Protein AF-A0AAE0QHT8-F1 (afdb_monomer)

Mean predicted aligned error: 4.21 Å

Structure (mmCIF, N/CA/C/O backbone):
data_AF-A0AAE0QHT8-F1
#
_entry.id   AF-A0AAE0QHT8-F1
#
loop_
_atom_site.group_PDB
_atom_site.id
_atom_site.type_symbol
_atom_site.label_atom_id
_atom_site.label_alt_id
_atom_site.label_comp_id
_atom_site.label_asym_id
_atom_site.label_entity_id
_atom_site.label_seq_id
_atom_site.pdbx_PDB_ins_code
_atom_site.Cartn_x
_atom_site.Cartn_y
_atom_site.Cartn_z
_atom_site.occupancy
_atom_site.B_iso_or_equiv
_atom_site.auth_seq_id
_atom_site.auth_comp_id
_atom_site.auth_asym_id
_atom_site.auth_atom_id
_atom_site.pdbx_PDB_model_num
ATOM 1 N N . MET A 1 1 ? -22.885 -5.682 27.893 1.00 54.25 1 MET A N 1
ATOM 2 C CA . MET A 1 1 ? -23.119 -6.340 26.590 1.00 54.25 1 MET A CA 1
ATOM 3 C C . MET A 1 1 ? -22.017 -5.865 25.662 1.00 54.25 1 MET A C 1
ATOM 5 O O . MET A 1 1 ? -21.843 -4.652 25.611 1.00 54.25 1 MET A O 1
ATOM 9 N N . PRO A 1 2 ? -21.216 -6.731 25.018 1.00 74.38 2 PRO A N 1
ATOM 10 C CA . PRO A 1 2 ? -20.314 -6.231 23.988 1.00 74.38 2 PRO A CA 1
ATOM 11 C C . PRO A 1 2 ? -21.176 -5.612 22.877 1.00 74.38 2 PRO A C 1
ATOM 13 O O . PRO A 1 2 ? -22.167 -6.211 22.461 1.00 74.38 2 PRO A O 1
ATOM 16 N N . GLY A 1 3 ? -20.866 -4.371 22.499 1.00 79.88 3 GLY A N 1
ATOM 17 C CA . GLY A 1 3 ? -21.584 -3.651 21.448 1.00 79.88 3 GLY A CA 1
ATOM 18 C C . GLY A 1 3 ? -21.418 -4.340 20.094 1.00 79.88 3 GLY A C 1
ATOM 19 O O . GLY A 1 3 ? -20.415 -5.011 19.851 1.00 79.88 3 GLY A O 1
ATOM 20 N N . GLN A 1 4 ? -22.411 -4.185 19.220 1.00 80.94 4 GLN A N 1
ATOM 21 C CA . GLN A 1 4 ? -22.346 -4.678 17.847 1.00 80.94 4 GLN A CA 1
ATOM 22 C C . GLN A 1 4 ? -21.173 -4.015 17.111 1.00 80.94 4 GLN A C 1
ATOM 24 O O . GLN A 1 4 ? -21.021 -2.795 17.139 1.00 80.94 4 GLN A O 1
ATOM 29 N N . VAL A 1 5 ? -20.323 -4.828 16.486 1.00 84.62 5 VAL A N 1
ATOM 30 C CA . VAL A 1 5 ? -19.143 -4.365 15.748 1.00 84.62 5 VAL A CA 1
ATOM 31 C C . VAL A 1 5 ? -19.570 -4.000 14.327 1.00 84.62 5 VAL A C 1
ATOM 33 O O . VAL A 1 5 ? -20.111 -4.847 13.624 1.00 84.62 5 VAL A O 1
ATOM 36 N N . ASP A 1 6 ? -19.325 -2.756 13.915 1.00 84.44 6 ASP A N 1
ATOM 37 C CA . ASP A 1 6 ? -19.655 -2.268 12.570 1.00 84.44 6 ASP A CA 1
ATOM 38 C C . ASP A 1 6 ? -18.604 -2.718 11.542 1.00 84.44 6 ASP A C 1
ATOM 40 O O . ASP A 1 6 ? -17.478 -2.217 11.530 1.00 84.44 6 ASP A O 1
ATOM 44 N N . ILE A 1 7 ? -18.928 -3.732 10.741 1.00 89.81 7 ILE A N 1
ATOM 45 C CA . ILE A 1 7 ? -18.007 -4.372 9.792 1.00 89.81 7 ILE A CA 1
ATOM 46 C C . ILE A 1 7 ? -18.410 -3.948 8.372 1.00 89.81 7 ILE A C 1
ATOM 48 O O . ILE A 1 7 ? -19.598 -4.013 8.054 1.00 89.81 7 ILE A O 1
ATOM 52 N N . PRO A 1 8 ? -17.452 -3.557 7.509 1.00 89.81 8 PRO A N 1
ATOM 53 C CA . PRO A 1 8 ? -17.741 -3.208 6.119 1.00 89.81 8 PRO A CA 1
ATOM 54 C C . PRO A 1 8 ? -18.391 -4.366 5.353 1.00 89.81 8 PRO A C 1
ATOM 56 O O . PRO A 1 8 ? -18.203 -5.541 5.683 1.00 89.81 8 PRO A O 1
ATOM 59 N N . THR A 1 9 ? -19.144 -4.039 4.302 1.00 92.19 9 THR A N 1
ATOM 60 C CA . THR A 1 9 ? -19.808 -5.052 3.474 1.00 92.19 9 THR A CA 1
ATOM 61 C C . THR A 1 9 ? -18.808 -5.750 2.551 1.00 92.19 9 THR A C 1
ATOM 63 O O . THR A 1 9 ? -17.756 -5.203 2.231 1.00 92.19 9 THR A O 1
ATOM 66 N N . LEU A 1 10 ? -19.134 -6.956 2.068 1.00 90.44 10 LEU A N 1
ATOM 67 C CA . LEU A 1 10 ? -18.263 -7.693 1.136 1.00 90.44 10 LEU A CA 1
ATOM 68 C C . LEU A 1 10 ? -17.971 -6.903 -0.148 1.00 90.44 10 LEU A C 1
ATOM 70 O O . LEU A 1 10 ? -16.864 -6.972 -0.677 1.00 90.44 10 LEU A O 1
ATOM 74 N N . SER A 1 11 ? -18.939 -6.116 -0.617 1.00 89.12 11 SER A N 1
ATOM 75 C CA . SER A 1 11 ? -18.772 -5.243 -1.778 1.00 89.12 11 SER A CA 1
ATOM 76 C C . SER A 1 11 ? -17.709 -4.168 -1.540 1.00 89.12 11 SER A C 1
ATOM 78 O O . SER A 1 11 ? -16.953 -3.854 -2.453 1.00 89.12 11 SER A O 1
ATOM 80 N N . ASP A 1 12 ? -17.590 -3.659 -0.310 1.00 87.12 12 ASP A N 1
ATOM 81 C CA . ASP A 1 12 ? -16.578 -2.660 0.056 1.00 87.12 12 ASP A CA 1
ATOM 82 C C . ASP A 1 12 ? -15.159 -3.239 0.113 1.00 87.12 12 ASP A C 1
ATOM 84 O O . ASP A 1 12 ? -14.193 -2.478 0.125 1.00 87.12 12 ASP A O 1
ATOM 88 N N . LEU A 1 13 ? -15.012 -4.563 0.169 1.00 91.19 13 LEU A N 1
ATOM 89 C CA . LEU A 1 13 ? -13.723 -5.264 0.195 1.00 91.19 13 LEU A CA 1
ATOM 90 C C . LEU A 1 13 ? -13.303 -5.783 -1.186 1.00 91.19 13 LEU A C 1
ATOM 92 O O . LEU A 1 13 ? -12.147 -6.154 -1.366 1.00 91.19 13 LEU A O 1
ATOM 96 N N . SER A 1 14 ? -14.221 -5.802 -2.154 1.00 92.62 14 SER A N 1
ATOM 97 C CA . SER A 1 14 ? -13.955 -6.278 -3.509 1.00 92.62 14 SER A CA 1
ATOM 98 C C . SER A 1 14 ? -13.013 -5.323 -4.242 1.00 92.62 14 SER A C 1
ATOM 100 O O . SER A 1 14 ? -13.406 -4.225 -4.637 1.00 92.62 14 SER A O 1
ATOM 102 N N . VAL A 1 15 ? -11.774 -5.758 -4.457 1.00 93.81 15 VAL A N 1
ATOM 103 C CA . VAL A 1 15 ? -10.751 -5.057 -5.243 1.00 93.81 15 VAL A CA 1
ATOM 104 C C . VAL A 1 15 ? -10.005 -6.059 -6.121 1.00 93.81 15 VAL A C 1
ATOM 106 O O . VAL A 1 15 ? -9.969 -7.249 -5.818 1.00 93.81 15 VAL A O 1
ATOM 109 N N . GLU A 1 16 ? -9.417 -5.591 -7.218 1.00 94.19 16 GLU A N 1
ATOM 110 C CA . GLU A 1 16 ? -8.543 -6.420 -8.052 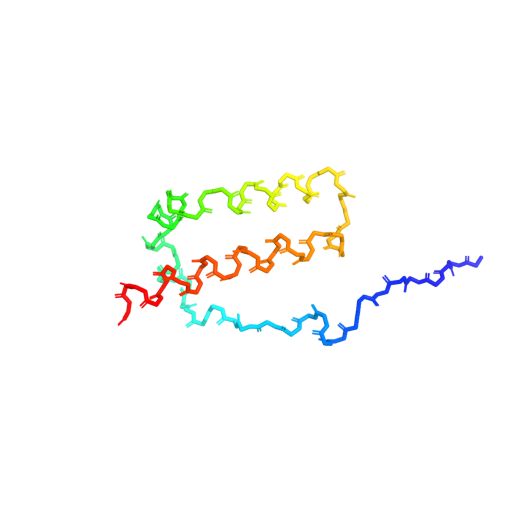1.00 94.19 16 GLU A CA 1
ATOM 111 C C . GLU A 1 16 ? -7.230 -6.713 -7.315 1.00 94.19 16 GLU A C 1
ATOM 113 O O . GLU A 1 16 ? -6.583 -5.793 -6.824 1.00 94.19 16 GLU A O 1
ATOM 118 N N . GLU A 1 17 ? -6.830 -7.978 -7.205 1.00 94.31 17 GLU A N 1
ATOM 119 C CA . GLU A 1 17 ? -5.632 -8.354 -6.449 1.00 94.31 17 GLU A CA 1
ATOM 120 C C . GLU A 1 17 ? -4.346 -8.268 -7.281 1.00 94.31 17 GLU A C 1
ATOM 122 O O . GLU A 1 17 ? -4.308 -8.608 -8.466 1.00 94.31 17 GLU A O 1
ATOM 127 N N . VAL A 1 18 ? -3.245 -7.878 -6.631 1.00 94.31 18 VAL A N 1
ATOM 128 C CA . VAL A 1 18 ? -1.909 -7.855 -7.242 1.00 94.31 18 VAL A CA 1
ATOM 129 C C . VAL A 1 18 ? -1.334 -9.276 -7.286 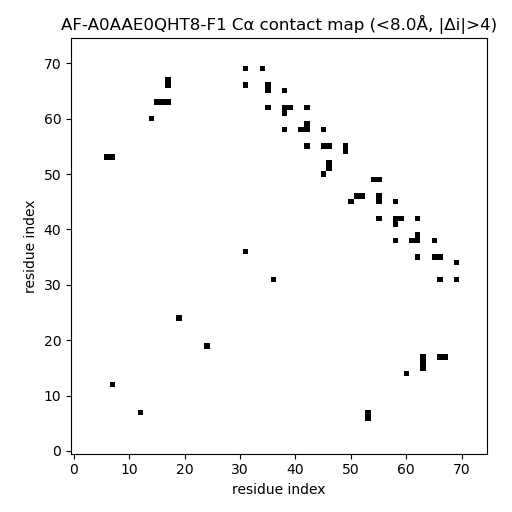1.00 94.31 18 VAL A C 1
ATOM 131 O O . VAL A 1 18 ? -0.603 -9.712 -6.395 1.00 94.31 18 VAL A O 1
ATOM 134 N N . ASN A 1 19 ? -1.665 -10.006 -8.349 1.00 93.12 19 ASN A N 1
ATOM 135 C CA . ASN A 1 19 ? -1.323 -11.419 -8.527 1.00 93.12 19 ASN A CA 1
ATOM 136 C C . ASN A 1 19 ? 0.123 -11.642 -9.003 1.00 93.12 19 ASN A C 1
ATOM 138 O O . ASN A 1 19 ? 0.370 -12.103 -10.117 1.00 93.12 19 ASN A O 1
ATOM 142 N N . VAL A 1 20 ? 1.101 -11.341 -8.149 1.00 94.19 20 VAL A N 1
ATOM 143 C CA . VAL A 1 20 ? 2.529 -11.595 -8.407 1.00 94.19 20 VAL A CA 1
ATOM 144 C C . VAL A 1 20 ? 3.163 -12.402 -7.276 1.00 94.19 20 VAL A C 1
ATOM 146 O O . VAL A 1 20 ? 2.735 -12.361 -6.124 1.00 94.19 20 VAL A O 1
ATOM 149 N N . SER A 1 21 ? 4.222 -13.150 -7.591 1.00 95.88 21 SER A N 1
ATOM 150 C CA . SER A 1 21 ? 4.943 -13.917 -6.574 1.00 95.88 21 SER A CA 1
ATOM 151 C C . SER A 1 21 ? 5.757 -13.005 -5.647 1.00 95.88 21 SER A C 1
ATOM 153 O O . SER A 1 21 ? 6.179 -11.905 -6.014 1.00 95.88 21 SER A O 1
ATOM 155 N N . SER A 1 22 ? 6.053 -13.490 -4.439 1.00 95.75 22 SER A N 1
ATOM 156 C CA . SER A 1 22 ? 6.884 -12.764 -3.469 1.00 95.75 22 SER A CA 1
ATOM 157 C C . SER A 1 22 ? 8.288 -12.449 -3.999 1.00 95.75 22 SER A C 1
ATOM 159 O O . SER A 1 22 ? 8.858 -11.416 -3.647 1.00 95.75 22 SER A O 1
ATOM 161 N N . ALA A 1 23 ? 8.834 -13.303 -4.871 1.00 96.75 23 ALA A N 1
ATOM 162 C CA . ALA A 1 23 ? 10.113 -13.070 -5.533 1.00 96.75 23 ALA A CA 1
ATOM 163 C C . ALA A 1 23 ? 10.063 -11.827 -6.436 1.00 96.75 23 ALA A C 1
ATOM 165 O O . ALA A 1 23 ? 10.953 -10.980 -6.356 1.00 96.75 23 ALA A O 1
ATOM 166 N N . VAL A 1 24 ? 8.996 -11.683 -7.232 1.00 95.75 24 VAL A N 1
ATOM 167 C CA . VAL A 1 24 ? 8.781 -10.525 -8.116 1.00 95.75 24 VAL A CA 1
ATOM 168 C C . VAL A 1 24 ? 8.577 -9.252 -7.296 1.00 95.75 24 VAL A C 1
ATOM 170 O O . VAL A 1 24 ? 9.258 -8.257 -7.539 1.00 95.75 24 VAL A O 1
ATOM 173 N N . LEU A 1 25 ? 7.723 -9.297 -6.267 1.00 95.44 25 LEU A N 1
ATOM 174 C CA . LEU A 1 25 ? 7.497 -8.154 -5.372 1.00 95.44 25 LEU A CA 1
ATOM 175 C C . LEU A 1 25 ? 8.792 -7.678 -4.719 1.00 95.44 25 LEU A C 1
ATOM 177 O O . LEU A 1 25 ? 9.074 -6.483 -4.686 1.00 95.44 25 LEU A O 1
ATOM 181 N N . LYS A 1 26 ? 9.599 -8.614 -4.210 1.00 96.69 26 LYS A N 1
ATOM 182 C CA . LYS A 1 26 ? 10.842 -8.282 -3.515 1.00 96.69 26 LYS A CA 1
ATOM 183 C C . LYS A 1 26 ? 11.897 -7.716 -4.462 1.00 96.69 26 LYS A C 1
ATOM 185 O O . LYS A 1 26 ? 12.587 -6.775 -4.083 1.00 96.69 26 LYS A O 1
ATOM 190 N N . ALA A 1 27 ? 12.001 -8.247 -5.680 1.00 96.12 27 ALA A N 1
ATOM 191 C CA . ALA A 1 27 ? 12.901 -7.713 -6.699 1.00 96.12 27 ALA A CA 1
ATOM 192 C C . ALA A 1 27 ? 12.504 -6.286 -7.119 1.00 96.12 27 ALA A C 1
ATOM 194 O O . ALA A 1 27 ? 13.364 -5.424 -7.277 1.00 96.12 27 ALA A O 1
ATOM 195 N N . ALA A 1 28 ? 11.202 -6.015 -7.235 1.00 95.69 28 ALA A N 1
ATOM 196 C CA . ALA A 1 28 ? 10.689 -4.710 -7.634 1.00 95.69 28 ALA A CA 1
ATOM 197 C C . ALA A 1 28 ? 10.566 -3.695 -6.480 1.00 95.69 28 ALA A C 1
ATOM 199 O O . ALA A 1 28 ? 10.319 -2.518 -6.736 1.00 95.69 28 ALA A O 1
ATOM 200 N N . ALA A 1 29 ? 10.756 -4.109 -5.221 1.00 96.06 29 ALA A N 1
ATOM 201 C CA . ALA A 1 29 ? 10.430 -3.319 -4.030 1.00 96.06 29 ALA A CA 1
ATOM 202 C C . ALA A 1 29 ? 11.074 -1.923 -4.000 1.00 96.06 29 ALA A C 1
ATOM 204 O O . ALA A 1 29 ? 10.413 -0.952 -3.636 1.00 96.06 29 ALA A O 1
ATOM 205 N N . HIS A 1 30 ? 12.340 -1.796 -4.410 1.00 96.31 30 HIS A N 1
ATOM 206 C CA . HIS A 1 30 ? 13.028 -0.500 -4.445 1.00 96.31 30 HIS A CA 1
ATOM 207 C C . HIS A 1 30 ? 12.433 0.452 -5.492 1.00 96.31 30 HIS A C 1
ATOM 209 O O . HIS A 1 30 ? 12.269 1.642 -5.226 1.00 96.31 30 HIS A O 1
ATOM 215 N N . HIS A 1 31 ? 12.068 -0.071 -6.664 1.00 96.00 31 HIS A N 1
ATOM 216 C CA . HIS A 1 31 ? 11.458 0.713 -7.738 1.00 96.00 31 HIS A CA 1
ATOM 217 C C . HIS A 1 31 ? 10.010 1.076 -7.406 1.00 96.00 31 HIS A C 1
ATOM 219 O O . HIS A 1 31 ? 9.619 2.235 -7.538 1.00 96.00 31 HIS A O 1
ATOM 225 N N . TYR A 1 32 ? 9.249 0.107 -6.900 1.00 96.62 32 TYR A N 1
ATOM 226 C CA . TYR A 1 32 ? 7.888 0.306 -6.420 1.00 96.62 32 TYR A CA 1
ATOM 227 C C . TYR A 1 32 ? 7.838 1.358 -5.308 1.00 96.62 32 TYR A C 1
ATOM 229 O O . TYR A 1 32 ? 7.040 2.289 -5.371 1.00 96.62 32 TYR A O 1
ATOM 237 N N . GLY A 1 33 ? 8.742 1.259 -4.329 1.00 95.75 33 GLY A N 1
ATOM 238 C CA . GLY A 1 33 ? 8.839 2.216 -3.231 1.00 95.75 33 GLY A CA 1
ATOM 239 C C . GLY A 1 33 ? 9.124 3.640 -3.705 1.00 95.75 33 GLY A C 1
ATOM 240 O O . GLY A 1 33 ? 8.590 4.575 -3.127 1.00 95.75 33 GLY A O 1
ATOM 241 N N . SER A 1 34 ? 9.900 3.819 -4.779 1.00 95.75 34 SER A N 1
ATOM 242 C CA . SER A 1 34 ? 10.150 5.147 -5.350 1.00 95.75 34 SER A CA 1
ATOM 243 C C . SER A 1 34 ? 8.959 5.704 -6.136 1.00 95.75 34 SER A C 1
ATOM 245 O O . SER A 1 34 ? 8.754 6.914 -6.121 1.00 95.75 34 SER A O 1
ATOM 247 N N . GLN A 1 35 ? 8.210 4.866 -6.860 1.00 95.62 35 GLN A N 1
ATOM 248 C CA . GLN A 1 35 ? 7.114 5.327 -7.724 1.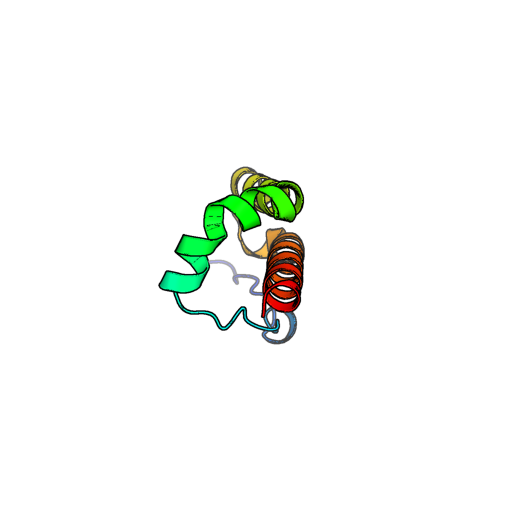00 95.62 35 GLN A CA 1
ATOM 249 C C . GLN A 1 35 ? 5.790 5.489 -6.966 1.00 95.62 35 GLN A C 1
ATOM 251 O O . GLN A 1 35 ? 5.073 6.466 -7.167 1.00 95.62 35 GLN A O 1
ATOM 256 N N . CYS A 1 36 ? 5.488 4.569 -6.051 1.00 97.19 36 CYS A N 1
ATOM 257 C CA . CYS A 1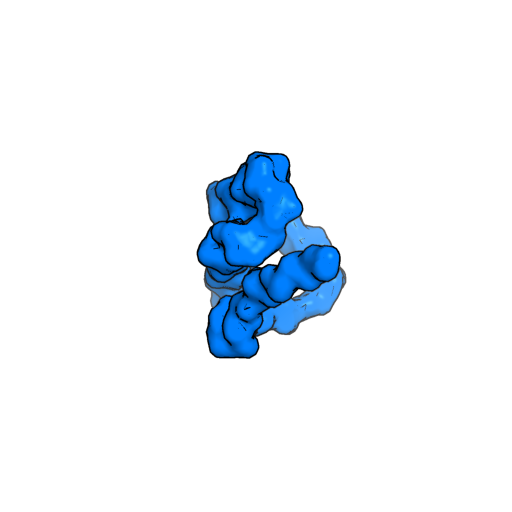 36 ? 4.249 4.540 -5.275 1.00 97.19 36 CYS A CA 1
ATOM 258 C C . CYS A 1 36 ? 4.427 5.072 -3.842 1.00 97.19 36 CYS A C 1
ATOM 260 O O . CYS A 1 36 ? 3.636 4.741 -2.961 1.00 97.19 36 CYS A O 1
ATOM 262 N N . ASP A 1 37 ? 5.449 5.891 -3.579 1.00 97.19 37 ASP A N 1
ATOM 263 C CA . ASP A 1 37 ? 5.777 6.377 -2.230 1.00 97.19 37 ASP A CA 1
ATOM 264 C C . ASP A 1 37 ? 4.606 7.118 -1.566 1.00 97.19 37 ASP A C 1
ATOM 266 O O . ASP A 1 37 ? 4.228 6.834 -0.430 1.00 97.19 37 ASP A O 1
ATOM 270 N N . LYS A 1 38 ? 3.987 8.046 -2.304 1.00 97.38 38 LYS A N 1
ATOM 271 C CA . LYS A 1 38 ? 2.919 8.916 -1.798 1.00 97.38 38 LYS A CA 1
ATOM 272 C C . LYS A 1 38 ? 1.690 8.143 -1.285 1.00 97.38 38 LYS A C 1
ATOM 274 O O . LYS A 1 38 ? 1.388 8.286 -0.101 1.00 97.38 38 LYS A O 1
ATOM 279 N N . PRO A 1 39 ? 0.997 7.313 -2.096 1.00 97.62 39 PRO A N 1
ATOM 280 C CA . PRO A 1 39 ? -0.173 6.575 -1.614 1.00 97.62 39 PRO A CA 1
ATOM 281 C C . PRO A 1 39 ? 0.179 5.598 -0.483 1.00 97.62 39 PRO A C 1
ATOM 283 O O . PRO A 1 39 ? -0.598 5.445 0.457 1.00 97.62 39 PRO A O 1
ATOM 286 N N . ASN A 1 40 ? 1.370 4.987 -0.521 1.00 97.81 40 ASN A N 1
ATOM 287 C CA . ASN A 1 40 ? 1.827 4.093 0.543 1.00 97.81 40 ASN A CA 1
ATOM 288 C C . ASN A 1 40 ? 2.028 4.823 1.872 1.00 97.81 40 ASN A C 1
ATOM 290 O O . ASN A 1 40 ? 1.573 4.350 2.912 1.00 97.81 40 ASN A O 1
ATOM 294 N N . LYS A 1 41 ? 2.683 5.987 1.858 1.00 97.94 41 LYS A N 1
ATOM 295 C CA . LYS A 1 41 ? 2.892 6.787 3.070 1.00 97.94 41 LYS A CA 1
ATOM 296 C C . LYS A 1 41 ? 1.588 7.339 3.631 1.00 97.94 41 LYS A C 1
ATOM 298 O O . LYS A 1 41 ? 1.419 7.306 4.844 1.00 97.94 41 LYS A O 1
ATOM 303 N N . GLU A 1 42 ? 0.669 7.789 2.778 1.00 97.62 42 GLU A N 1
ATOM 304 C CA . GLU A 1 42 ? -0.662 8.245 3.203 1.00 97.62 42 GLU A CA 1
ATOM 305 C C . GLU A 1 42 ? -1.446 7.116 3.893 1.00 97.62 42 GLU A C 1
ATOM 307 O O . GLU A 1 42 ? -1.976 7.312 4.986 1.00 97.62 42 GLU A O 1
ATOM 312 N N . PHE A 1 43 ? -1.442 5.904 3.324 1.00 98.19 43 PHE A N 1
ATOM 313 C CA . PHE A 1 43 ? -2.062 4.736 3.955 1.00 98.19 43 PHE A CA 1
ATOM 314 C C . PHE A 1 43 ? -1.412 4.380 5.298 1.00 98.19 43 PHE A C 1
ATOM 316 O O . PHE A 1 43 ? -2.108 4.124 6.282 1.00 98.19 43 PHE A O 1
ATOM 323 N N . MET A 1 44 ? -0.077 4.377 5.360 1.00 97.56 44 MET A N 1
ATOM 324 C CA . MET A 1 44 ? 0.648 4.070 6.594 1.00 97.56 44 MET A CA 1
ATOM 325 C C . MET A 1 44 ? 0.393 5.115 7.684 1.00 97.56 44 MET A C 1
ATOM 327 O O . MET A 1 44 ? 0.213 4.740 8.842 1.00 97.56 44 MET A O 1
ATOM 331 N N . LEU A 1 45 ? 0.314 6.399 7.319 1.00 97.44 45 LEU A N 1
ATOM 332 C CA . LEU A 1 45 ? -0.041 7.478 8.238 1.00 97.44 45 LEU A CA 1
ATOM 333 C C . LEU A 1 45 ? -1.462 7.289 8.785 1.00 97.44 45 LEU A C 1
ATOM 335 O O . LEU A 1 45 ? -1.620 7.210 10.001 1.00 97.44 45 LEU A O 1
ATOM 339 N N . CYS A 1 46 ? -2.456 7.092 7.908 1.00 97.62 46 CYS A N 1
ATOM 340 C CA . CYS A 1 46 ? -3.841 6.821 8.315 1.00 97.62 46 CYS A CA 1
ATOM 341 C C . CYS A 1 46 ? -3.912 5.637 9.284 1.00 97.62 46 CYS A C 1
ATOM 343 O O . CYS A 1 46 ? -4.518 5.715 10.353 1.00 97.62 46 CYS A O 1
ATOM 345 N N . ARG A 1 47 ? -3.227 4.537 8.950 1.00 97.12 47 ARG A N 1
ATOM 346 C CA . ARG A 1 47 ? -3.211 3.327 9.774 1.00 97.12 47 ARG A CA 1
ATOM 347 C C . ARG A 1 47 ? -2.628 3.577 11.166 1.00 97.12 47 ARG A C 1
ATOM 349 O O . ARG A 1 47 ? -3.109 2.986 12.134 1.00 97.12 47 ARG A O 1
ATOM 356 N N . TRP A 1 48 ? -1.582 4.395 11.275 1.00 97.06 48 TRP A N 1
ATOM 357 C CA . TRP A 1 48 ? -0.949 4.704 12.558 1.00 97.06 48 TRP A CA 1
ATOM 358 C C . TRP A 1 48 ? -1.763 5.671 13.418 1.00 97.06 48 TRP A C 1
ATOM 360 O O . TRP A 1 48 ? -1.784 5.503 14.640 1.00 97.06 48 TRP A O 1
ATOM 370 N N . GLU A 1 49 ? -2.434 6.642 12.802 1.00 96.75 49 GLU A N 1
ATOM 371 C CA . GLU A 1 49 ? -3.259 7.632 13.497 1.00 96.75 49 GLU A CA 1
ATOM 372 C C . GLU A 1 49 ? -4.590 7.031 13.961 1.00 96.75 49 GLU A C 1
ATOM 374 O O . GLU A 1 49 ? -4.893 7.043 15.156 1.00 96.75 49 GLU A O 1
ATOM 379 N N . GLU A 1 50 ? -5.351 6.435 13.040 1.00 94.62 50 GLU A N 1
ATOM 380 C CA . GLU A 1 50 ? -6.698 5.928 13.317 1.00 94.62 50 GLU A CA 1
ATOM 381 C C . GLU A 1 50 ? -6.690 4.612 14.098 1.00 94.62 50 GLU A C 1
ATOM 383 O O . GLU A 1 50 ? -7.627 4.330 14.846 1.00 94.62 50 GLU A O 1
ATOM 388 N N . LYS A 1 51 ? -5.649 3.783 13.919 1.00 94.25 51 LYS A N 1
ATOM 389 C CA . LYS A 1 51 ? -5.501 2.438 14.516 1.00 94.25 51 LYS A CA 1
ATOM 390 C C . LYS A 1 51 ? -6.663 1.471 14.236 1.00 94.25 51 LYS A C 1
ATOM 392 O O . LYS A 1 51 ? -6.682 0.368 14.781 1.00 94.25 51 LYS A O 1
ATOM 397 N N . ASP A 1 52 ? -7.589 1.849 13.359 1.00 92.50 52 ASP A N 1
ATOM 398 C CA . ASP A 1 52 ? -8.697 1.035 12.875 1.00 92.50 52 ASP A CA 1
ATOM 399 C C . ASP A 1 52 ? -8.564 0.855 11.353 1.00 92.50 52 ASP A C 1
ATOM 401 O O . ASP A 1 52 ? -8.665 1.832 10.605 1.00 92.50 52 ASP A O 1
ATOM 405 N N . PRO A 1 53 ? -8.349 -0.378 10.856 1.00 91.69 53 PRO A N 1
ATOM 406 C CA . PRO A 1 53 ? -8.175 -0.626 9.428 1.00 91.69 53 PRO A CA 1
ATOM 407 C C . PRO A 1 53 ? -9.413 -0.280 8.589 1.00 91.69 53 PRO A C 1
ATOM 409 O O . PRO A 1 53 ? -9.267 -0.012 7.399 1.00 91.69 53 PRO A O 1
ATOM 412 N N . ARG A 1 54 ? -10.620 -0.258 9.173 1.00 92.25 54 ARG A N 1
ATOM 413 C CA . ARG A 1 54 ? -11.870 0.004 8.431 1.00 92.25 54 ARG A CA 1
ATOM 414 C C . ARG A 1 54 ? -11.931 1.429 7.891 1.00 92.25 54 ARG A C 1
ATOM 416 O O . ARG A 1 54 ? -12.516 1.664 6.839 1.00 92.25 54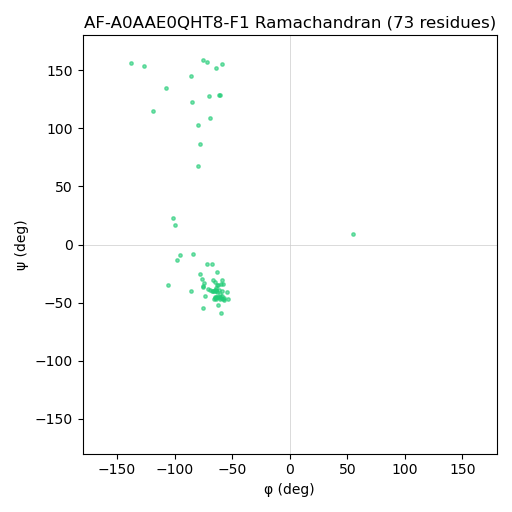 ARG A O 1
ATOM 423 N N . LYS A 1 55 ? -11.302 2.372 8.593 1.00 92.81 55 LYS A N 1
ATOM 424 C CA . LYS A 1 55 ? -11.287 3.789 8.218 1.00 92.81 55 LYS A CA 1
ATOM 425 C C . LYS A 1 55 ? -10.313 4.099 7.082 1.00 92.81 55 LYS A C 1
ATOM 427 O O . LYS A 1 55 ? -10.553 5.041 6.342 1.00 92.81 55 LYS A O 1
ATOM 432 N N . CYS A 1 56 ? -9.276 3.276 6.912 1.00 96.12 56 CYS A N 1
ATOM 433 C CA . CYS A 1 56 ? -8.206 3.492 5.933 1.00 96.12 56 CYS A CA 1
ATOM 434 C C . CYS A 1 56 ? -8.365 2.661 4.643 1.00 96.12 56 CYS A C 1
ATOM 436 O O . CYS A 1 56 ? -7.402 2.449 3.900 1.00 96.12 56 CYS A O 1
ATOM 438 N N . LEU A 1 57 ? -9.563 2.117 4.383 1.00 94.94 57 LEU A N 1
ATOM 439 C CA . LEU A 1 57 ? -9.815 1.261 3.214 1.00 94.94 57 LEU A CA 1
ATOM 440 C C . LEU A 1 57 ? -9.661 2.018 1.890 1.00 94.94 57 LEU A C 1
ATOM 442 O O . LEU A 1 57 ? -9.232 1.440 0.892 1.00 94.94 57 LEU A O 1
ATOM 446 N N . ASN A 1 58 ? -9.984 3.310 1.868 1.00 94.44 58 ASN A N 1
ATOM 447 C CA . ASN A 1 58 ? -9.892 4.123 0.657 1.00 94.44 58 ASN A CA 1
ATOM 448 C C . ASN A 1 58 ? -8.436 4.401 0.271 1.00 94.44 58 ASN A C 1
ATOM 450 O O . ASN A 1 58 ? -8.078 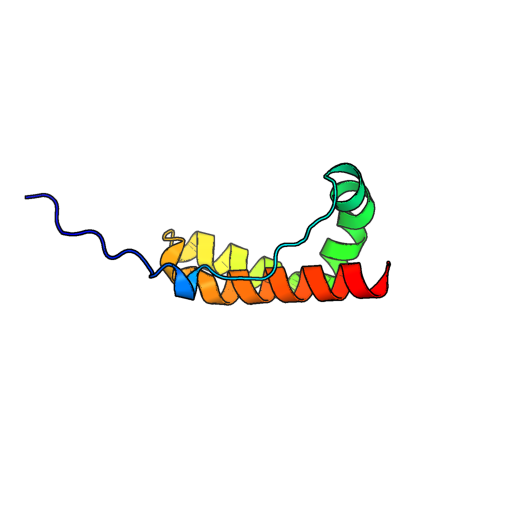4.347 -0.902 1.00 94.44 58 ASN A O 1
ATOM 454 N N . GLU A 1 59 ? -7.575 4.639 1.252 1.00 96.44 59 GLU A N 1
ATOM 455 C CA . GLU A 1 59 ? -6.132 4.768 1.084 1.00 96.44 59 GLU A CA 1
ATOM 456 C C . GLU A 1 59 ? -5.531 3.428 0.645 1.00 96.44 59 GLU A C 1
ATOM 458 O O . GLU A 1 59 ? -4.712 3.390 -0.272 1.00 96.44 59 GLU A O 1
ATOM 463 N N . GLY A 1 60 ? -6.008 2.316 1.218 1.00 96.38 60 GLY A N 1
ATOM 464 C CA . GLY A 1 60 ? -5.637 0.966 0.790 1.00 96.38 60 GLY A CA 1
ATOM 465 C C . GLY A 1 60 ? -5.969 0.693 -0.683 1.00 96.38 60 GLY A C 1
ATOM 466 O O . GLY A 1 60 ? -5.144 0.130 -1.403 1.00 96.38 60 GLY A O 1
ATOM 467 N N . ARG A 1 61 ? -7.125 1.163 -1.174 1.00 96.56 61 ARG A N 1
ATOM 468 C CA . ARG A 1 61 ? -7.476 1.085 -2.605 1.00 96.56 61 ARG A CA 1
ATOM 469 C C . ARG A 1 61 ? -6.479 1.831 -3.488 1.00 96.56 61 ARG A C 1
ATOM 471 O O . ARG A 1 61 ? -6.065 1.285 -4.503 1.00 96.56 61 ARG A O 1
ATOM 478 N N . LYS A 1 62 ? -6.047 3.032 -3.090 1.00 96.94 62 LYS A N 1
ATOM 479 C CA . LYS A 1 62 ? -5.046 3.811 -3.843 1.00 96.94 62 LYS A CA 1
ATOM 480 C C . LYS A 1 62 ? -3.686 3.113 -3.888 1.00 96.94 62 LYS A C 1
ATOM 482 O O . LYS A 1 62 ? -3.002 3.161 -4.907 1.00 96.94 62 LYS A O 1
ATOM 487 N N . VAL A 1 63 ? -3.286 2.460 -2.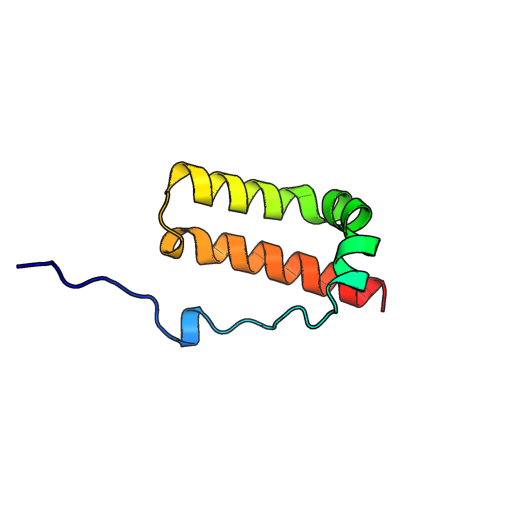793 1.00 97.62 63 VAL A N 1
ATOM 488 C CA . VAL A 1 63 ? -2.068 1.633 -2.755 1.00 97.62 63 VAL A CA 1
ATOM 489 C C . VAL A 1 63 ? -2.164 0.490 -3.762 1.00 97.62 63 VAL A C 1
ATOM 491 O O . VAL A 1 63 ? -1.229 0.272 -4.536 1.00 97.62 63 VAL A O 1
ATOM 494 N N . ASN A 1 64 ? -3.303 -0.201 -3.773 1.00 97.06 64 ASN A N 1
ATOM 495 C CA . ASN A 1 64 ? -3.565 -1.315 -4.673 1.00 97.06 64 ASN A CA 1
ATOM 496 C C . ASN A 1 64 ? -3.582 -0.877 -6.147 1.00 97.06 64 ASN A C 1
ATOM 498 O O . ASN A 1 64 ? -2.895 -1.467 -6.973 1.00 97.06 64 ASN A O 1
ATOM 502 N N . GLU A 1 65 ? -4.276 0.216 -6.462 1.00 96.44 65 GLU A N 1
ATOM 503 C CA . GLU A 1 65 ? -4.308 0.811 -7.801 1.00 96.44 65 GLU A CA 1
ATOM 504 C C . GLU A 1 65 ? -2.904 1.211 -8.285 1.00 96.44 65 GLU A C 1
ATOM 506 O O . GLU A 1 65 ? -2.518 0.900 -9.411 1.00 96.44 65 GLU A O 1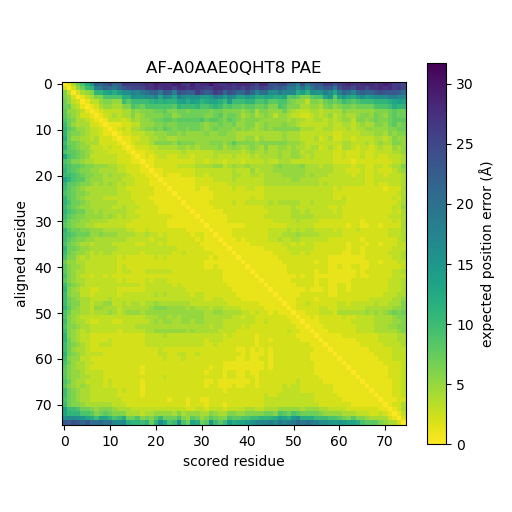
ATOM 511 N N . CYS A 1 66 ? -2.092 1.836 -7.422 1.00 97.06 66 CYS A N 1
ATOM 512 C CA . CYS A 1 66 ? -0.714 2.182 -7.774 1.00 97.06 66 CYS A CA 1
ATOM 513 C C . CYS A 1 66 ? 0.136 0.935 -8.051 1.00 97.06 66 CYS A C 1
ATOM 515 O O . CYS A 1 66 ? 0.917 0.920 -9.001 1.00 97.06 66 CYS A O 1
ATOM 517 N N . ALA A 1 67 ? -0.029 -0.126 -7.255 1.00 96.69 67 ALA A N 1
ATOM 518 C CA . ALA A 1 67 ? 0.668 -1.390 -7.469 1.00 96.69 67 ALA A CA 1
ATOM 519 C C . ALA A 1 67 ? 0.262 -2.063 -8.788 1.00 96.69 67 ALA A C 1
ATOM 521 O O . ALA A 1 67 ? 1.143 -2.466 -9.545 1.00 96.69 67 ALA A O 1
ATOM 522 N N . LEU A 1 68 ? -1.034 -2.128 -9.101 1.00 96.38 68 LEU A N 1
ATOM 523 C CA . LEU A 1 68 ? -1.522 -2.678 -10.369 1.00 96.38 68 LEU A CA 1
ATOM 524 C C . LEU A 1 68 ? -0.974 -1.901 -11.567 1.00 96.38 68 LEU A C 1
ATOM 526 O O . LEU A 1 68 ? -0.451 -2.513 -12.496 1.00 96.38 68 LEU A O 1
ATOM 530 N N . ASN A 1 69 ? -1.002 -0.567 -11.519 1.00 95.00 69 ASN A N 1
ATOM 531 C CA . ASN A 1 69 ? -0.456 0.275 -12.585 1.00 95.00 69 ASN A CA 1
ATOM 532 C C . ASN A 1 69 ? 1.063 0.095 -12.745 1.00 95.00 69 ASN A C 1
ATOM 534 O O . ASN A 1 69 ? 1.575 0.037 -13.864 1.00 95.00 69 ASN A O 1
ATOM 538 N N . PHE A 1 70 ? 1.790 -0.033 -11.633 1.00 95.62 70 PHE A N 1
ATOM 539 C CA . PHE A 1 70 ? 3.231 -0.272 -11.637 1.00 95.62 70 PHE A CA 1
ATOM 540 C C . PHE A 1 70 ? 3.589 -1.632 -12.255 1.00 95.62 70 PHE A C 1
ATOM 542 O O . PHE A 1 70 ? 4.481 -1.709 -13.094 1.00 95.62 70 PHE A O 1
ATOM 549 N N . PHE A 1 71 ? 2.888 -2.710 -11.896 1.00 94.94 71 PHE A N 1
ATOM 550 C CA . PHE A 1 71 ? 3.167 -4.029 -12.474 1.00 94.94 71 PHE A CA 1
ATOM 551 C C . PHE A 1 71 ? 2.665 -4.161 -13.917 1.00 94.94 71 PHE A C 1
ATOM 553 O O . PHE A 1 71 ? 3.353 -4.779 -14.724 1.00 94.94 71 PHE A O 1
ATOM 560 N N . SER A 1 72 ? 1.555 -3.507 -14.272 1.00 91.31 72 SER A N 1
ATOM 561 C CA . SER A 1 72 ? 1.034 -3.450 -15.651 1.00 91.31 72 SER A CA 1
ATOM 562 C C . SER A 1 72 ? 1.925 -2.669 -16.621 1.00 91.31 72 SER A C 1
ATOM 564 O O . SER A 1 72 ? 1.745 -2.767 -17.827 1.00 91.31 72 SER A O 1
ATOM 566 N N . SER A 1 73 ? 2.853 -1.849 -16.119 1.00 85.81 73 SER A N 1
ATOM 567 C CA . SER A 1 73 ? 3.815 -1.114 -16.954 1.00 85.81 73 SER A CA 1
ATOM 568 C C . SER A 1 73 ? 5.161 -1.830 -17.112 1.00 85.81 73 SER A C 1
ATOM 570 O O . SER A 1 73 ? 5.985 -1.402 -17.920 1.00 85.81 73 SER A O 1
ATOM 572 N N . ILE A 1 74 ? 5.394 -2.907 -16.356 1.00 80.50 74 ILE A N 1
ATOM 573 C CA . ILE A 1 74 ? 6.635 -3.697 -16.378 1.00 80.50 74 ILE A CA 1
ATOM 574 C C . ILE A 1 74 ? 6.436 -5.039 -17.095 1.00 80.50 74 ILE A C 1
ATOM 576 O O . ILE A 1 74 ? 7.378 -5.530 -17.721 1.00 80.50 74 ILE A O 1
ATOM 580 N N . LEU A 1 75 ? 5.247 -5.632 -16.958 1.00 64.31 75 LEU A N 1
ATOM 581 C CA . LEU A 1 75 ? 4.832 -6.898 -17.572 1.00 64.31 75 LEU A CA 1
ATOM 582 C C . LEU A 1 75 ? 4.099 -6.649 -18.893 1.00 64.31 75 LEU A C 1
ATOM 584 O O . LEU A 1 75 ? 4.329 -7.450 -19.826 1.00 64.31 75 LEU A O 1
#

Sequence (75 aa):
MPGQVDIPTLSDLSVEEVNVSSAVLKAAAHHYGSQCDKPNKEFMLCRWEEKDPRKCLNEGRKVNECALNFFSSIL

Foldseek 3Di:
DPDDDDDDDPVLVDDDAPPDDPVVCVVCVVVLCVQLVVLVVVLVVCCVVVVDNVVSSVSVRSSRVSSVVVVVVVD

InterPro domains:
  IPR016680 NADH dehydrogenase [ubiquinone] (complex I), alpha subcomplex, subunit 8 [PTHR13344] (12-74)

pLDDT: mean 92.91, std 7.33, range [54.25, 98.19]

Radius of gyration: 14.79 Å; Cα contacts (8 Å, |Δi|>4): 35; chains: 1; bounding box: 36×23×44 Å

Nearest PDB structures (foldseek):
  8ugn-assembly1_1X  TM=9.887E-01  e=2.696E-08  Sus scrofa
  8uex-assembly1_1X  TM=9.768E-01  e=1.667E-07  Sus scrofa
  8uer-assembly1_1X  TM=9.834E-01  e=2.259E-07  Sus scrofa
  8b9z-assembly1_X  TM=9.335E-01  e=1.586E-05  Drosophila melanogaster
  8esz-assembly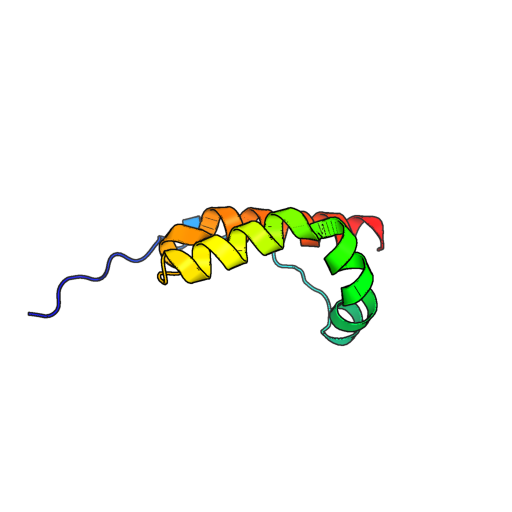1_A8  TM=9.635E-01  e=2.912E-05  Drosophila melanogaster

Solvent-accessible surface area (backbone atoms only — not comparable to full-atom values): 4686 Å² total; per-residue (Å²): 127,88,74,88,79,92,70,83,56,73,76,80,68,68,69,87,75,80,92,67,55,71,68,57,52,61,73,41,40,71,61,48,50,68,74,44,38,65,44,45,50,52,30,53,49,45,41,68,73,66,70,43,70,80,80,36,49,67,37,46,49,46,36,47,52,46,50,47,55,54,50,67,74,74,110

Organism: NCBI:txid175788

Secondary structure (DSSP, 8-state):
-PPPP----HHHH--------HHHHHHHHHHHHHHSHHHHHHHHHHHHHH--TTTTHHHHHHHHHHHHHHHHTT-